Protein AF-A0A1Z9DPL8-F1 (afdb_monomer)

pLDDT: mean 73.4, std 14.15, range [43.81, 91.69]

Secondary structure (DSSP, 8-state):
----S--HHHHHHHHHHHHHHHHHHHHHHHHHH--S--STTTT---

Radius of gyration: 16.99 Å; Cα contacts (8 Å, |Δi|>4): 9; chains: 1; bounding box: 30×26×44 Å

Solvent-accessible surface area (backbone atoms only — not comparable to full-atom values): 2923 Å² total; per-residue (Å²): 135,82,81,68,94,60,59,60,69,57,52,53,49,50,54,51,48,56,52,48,50,54,52,46,51,53,52,50,50,28,63,74,67,72,34,97,65,90,48,76,77,78,65,59,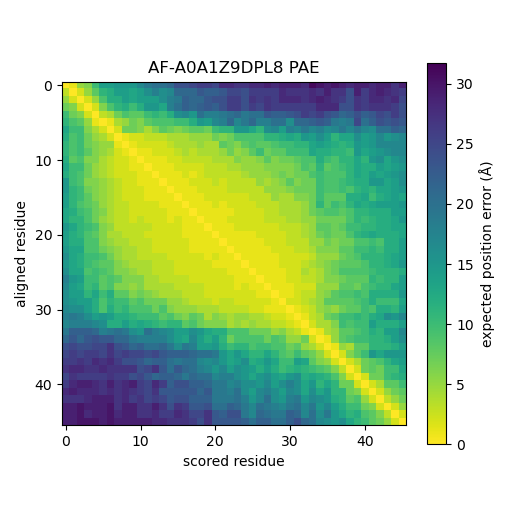74,123

Structure (mmCIF, N/CA/C/O backbone):
data_AF-A0A1Z9DPL8-F1
#
_entry.id   AF-A0A1Z9DPL8-F1
#
loop_
_atom_site.group_PDB
_atom_site.id
_atom_site.type_symbol
_atom_site.label_atom_id
_atom_site.label_alt_id
_atom_site.label_comp_id
_atom_site.label_asym_id
_atom_site.label_entity_id
_atom_site.label_seq_id
_atom_site.pdbx_PDB_ins_code
_atom_site.Cartn_x
_atom_site.Cartn_y
_atom_site.Cartn_z
_atom_site.occupancy
_atom_site.B_iso_or_equiv
_atom_site.auth_seq_id
_atom_site.auth_comp_id
_atom_site.auth_asym_id
_atom_site.auth_atom_id
_atom_site.pdbx_PDB_model_num
ATOM 1 N N . MET A 1 1 ? 17.960 0.166 -26.345 1.00 49.75 1 MET A N 1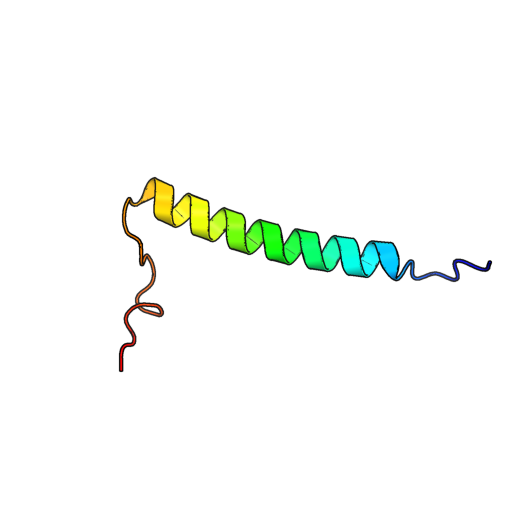
ATOM 2 C CA . MET A 1 1 ? 17.038 0.047 -25.195 1.00 49.75 1 MET A CA 1
ATOM 3 C C . MET A 1 1 ? 15.624 0.269 -25.698 1.00 49.75 1 MET A C 1
ATOM 5 O O . MET A 1 1 ? 15.202 1.408 -25.838 1.00 49.75 1 MET A O 1
ATOM 9 N N . ALA A 1 2 ? 14.934 -0.801 -26.078 1.00 54.84 2 ALA A N 1
ATOM 10 C CA . ALA A 1 2 ? 13.564 -0.700 -26.556 1.00 54.84 2 ALA A CA 1
ATOM 11 C C . ALA A 1 2 ? 12.630 -0.786 -25.343 1.00 54.84 2 ALA A C 1
ATOM 13 O O . ALA A 1 2 ? 12.462 -1.856 -24.764 1.00 54.84 2 ALA A O 1
ATOM 14 N N . VAL A 1 3 ? 12.059 0.346 -24.925 1.00 60.53 3 VAL A N 1
ATOM 15 C CA . VAL A 1 3 ? 10.925 0.358 -23.991 1.00 60.53 3 VAL A CA 1
ATOM 16 C C . VAL A 1 3 ? 9.699 -0.066 -24.802 1.00 60.53 3 VAL A C 1
ATOM 18 O O . VAL A 1 3 ? 8.919 0.757 -25.268 1.00 60.53 3 VAL A O 1
ATOM 21 N N . VAL A 1 4 ? 9.596 -1.364 -25.085 1.00 57.81 4 VAL A N 1
ATOM 22 C CA . VAL A 1 4 ? 8.490 -1.942 -25.853 1.00 57.81 4 VAL A CA 1
ATOM 23 C C . VAL A 1 4 ? 7.283 -2.048 -24.930 1.00 57.81 4 VAL A C 1
ATOM 25 O O . VAL A 1 4 ? 7.242 -2.948 -24.103 1.00 57.81 4 VAL A O 1
ATOM 28 N N . ASN A 1 5 ? 6.334 -1.114 -25.054 1.00 62.31 5 ASN A N 1
ATOM 29 C CA . ASN A 1 5 ? 4.938 -1.149 -24.572 1.00 62.31 5 ASN A CA 1
ATOM 30 C C . ASN A 1 5 ? 4.629 -1.503 -23.099 1.00 62.31 5 ASN A C 1
ATOM 32 O O . ASN A 1 5 ? 3.482 -1.388 -22.676 1.00 62.31 5 ASN A O 1
ATOM 36 N N . THR A 1 6 ? 5.592 -1.902 -22.276 1.00 66.38 6 THR A N 1
ATOM 37 C CA . THR A 1 6 ? 5.405 -2.175 -20.852 1.00 66.38 6 THR A CA 1
ATOM 38 C C . THR A 1 6 ? 6.661 -1.745 -20.121 1.00 66.38 6 THR A C 1
ATOM 40 O O . THR A 1 6 ? 7.687 -2.422 -20.119 1.00 66.38 6 THR A O 1
ATOM 43 N N . ASN A 1 7 ? 6.592 -0.570 -19.501 1.00 75.56 7 ASN A N 1
ATOM 44 C CA . ASN A 1 7 ? 7.644 -0.111 -18.612 1.00 75.56 7 ASN A CA 1
ATOM 45 C C . ASN A 1 7 ? 7.533 -0.903 -17.300 1.00 75.56 7 ASN A C 1
ATOM 47 O O . ASN A 1 7 ? 6.758 -0.548 -16.414 1.00 75.56 7 ASN A O 1
ATOM 51 N N . VAL A 1 8 ? 8.286 -2.001 -17.198 1.00 79.62 8 VAL A N 1
ATOM 52 C CA . VAL A 1 8 ? 8.305 -2.875 -16.013 1.00 79.62 8 VAL A CA 1
ATOM 53 C C . VAL A 1 8 ? 8.649 -2.080 -14.752 1.00 79.62 8 VAL A C 1
ATOM 55 O O . VAL A 1 8 ? 8.009 -2.279 -13.725 1.00 79.62 8 VAL A O 1
ATOM 58 N N . ASN A 1 9 ? 9.557 -1.103 -14.837 1.00 81.56 9 ASN A N 1
ATOM 59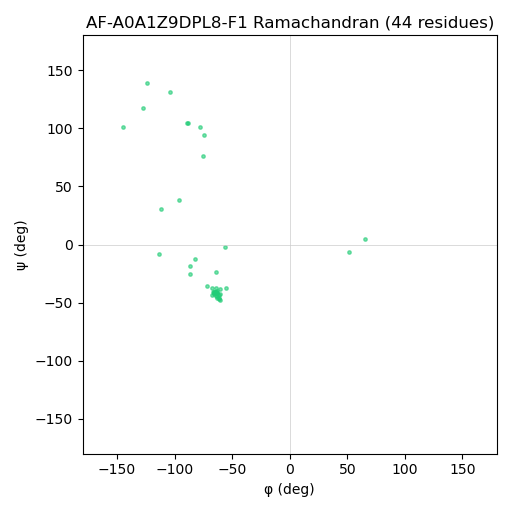 C CA . ASN A 1 9 ? 9.881 -0.227 -13.708 1.00 81.56 9 ASN A CA 1
ATOM 60 C C . ASN A 1 9 ? 8.673 0.624 -13.289 1.00 81.56 9 ASN A C 1
ATOM 62 O O . ASN A 1 9 ? 8.406 0.759 -12.097 1.00 81.56 9 ASN A O 1
ATOM 66 N N . ALA A 1 10 ? 7.901 1.144 -14.250 1.00 81.69 10 ALA A N 1
ATOM 67 C CA . ALA A 1 10 ? 6.659 1.858 -13.954 1.00 81.69 10 ALA A CA 1
ATOM 68 C C . ALA A 1 10 ? 5.581 0.929 -13.375 1.00 81.69 10 ALA A C 1
ATOM 70 O O . ALA A 1 10 ? 4.874 1.330 -12.459 1.00 81.69 10 ALA A O 1
ATOM 71 N N . SER A 1 11 ? 5.474 -0.316 -13.850 1.00 83.81 11 SER A N 1
ATOM 72 C CA . SER A 1 11 ? 4.528 -1.299 -13.306 1.00 83.81 11 SER A CA 1
ATOM 73 C C . SER A 1 11 ? 4.886 -1.707 -11.873 1.00 83.81 11 SER A C 1
ATOM 75 O O . SER A 1 11 ? 4.012 -1.781 -11.011 1.00 83.81 11 SER A O 1
ATOM 77 N N . VAL A 1 12 ? 6.173 -1.908 -11.575 1.00 86.62 12 VAL A N 1
ATOM 78 C CA . VAL A 1 12 ? 6.660 -2.172 -10.213 1.00 86.62 12 VAL A CA 1
ATOM 79 C C . VAL A 1 12 ? 6.404 -0.966 -9.309 1.00 86.62 12 VAL A C 1
ATOM 81 O O . VAL A 1 12 ? 5.893 -1.139 -8.203 1.00 86.62 12 VAL A O 1
ATOM 84 N N . ALA A 1 13 ? 6.675 0.252 -9.789 1.00 83.25 13 ALA A N 1
ATOM 85 C CA . ALA A 1 13 ? 6.383 1.479 -9.053 1.00 83.25 13 ALA A CA 1
ATOM 86 C C . ALA A 1 13 ? 4.879 1.640 -8.776 1.00 83.25 13 ALA A C 1
ATOM 88 O O . ALA A 1 13 ? 4.500 1.891 -7.638 1.00 83.25 13 ALA A O 1
ATOM 89 N N . GLN A 1 14 ? 4.010 1.420 -9.767 1.00 86.06 14 GLN A N 1
ATOM 90 C CA . GLN A 1 14 ? 2.554 1.458 -9.586 1.00 86.06 14 GLN A CA 1
ATOM 91 C C . GLN A 1 14 ? 2.074 0.404 -8.582 1.00 86.06 14 GLN A C 1
ATOM 93 O O . GLN A 1 14 ? 1.282 0.717 -7.698 1.00 86.06 14 GLN A O 1
ATOM 98 N N . ASN A 1 15 ? 2.589 -0.826 -8.647 1.00 86.62 15 ASN A N 1
ATOM 99 C CA . ASN A 1 15 ? 2.261 -1.866 -7.671 1.00 86.62 15 ASN A CA 1
ATOM 100 C C . ASN A 1 15 ? 2.714 -1.499 -6.248 1.00 86.62 15 ASN A C 1
ATOM 102 O O . ASN A 1 15 ? 1.986 -1.755 -5.288 1.00 86.62 15 ASN A O 1
ATOM 106 N N . ALA A 1 16 ? 3.896 -0.895 -6.099 1.00 87.56 16 ALA A N 1
ATOM 107 C CA . ALA A 1 16 ? 4.381 -0.403 -4.812 1.00 87.56 16 ALA A CA 1
ATOM 108 C C . ALA A 1 16 ? 3.513 0.751 -4.285 1.00 87.56 16 ALA A C 1
ATOM 110 O O . ALA A 1 16 ? 3.155 0.746 -3.110 1.00 87.56 16 ALA A O 1
ATOM 111 N N . LEU A 1 17 ? 3.102 1.682 -5.153 1.00 89.50 17 LEU A N 1
ATOM 112 C CA . LEU A 1 17 ? 2.192 2.776 -4.805 1.00 89.50 17 LEU A CA 1
ATOM 113 C C . LEU A 1 17 ? 0.832 2.254 -4.333 1.00 89.50 17 LEU A C 1
ATOM 115 O O . LEU A 1 17 ? 0.384 2.646 -3.264 1.00 89.50 17 LEU A O 1
ATOM 119 N N . VAL A 1 18 ? 0.227 1.300 -5.047 1.00 91.69 18 VAL A N 1
ATOM 1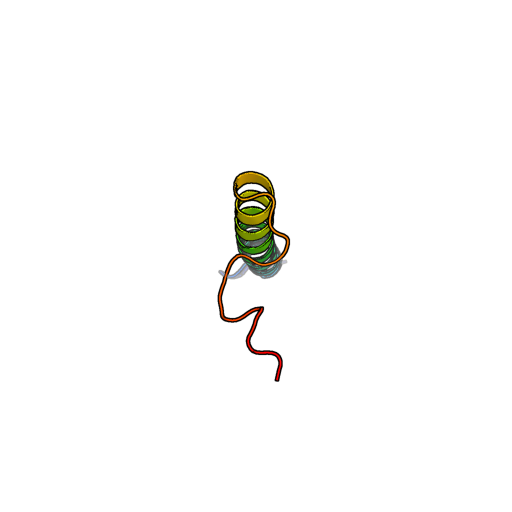20 C CA . VAL A 1 18 ? -1.053 0.685 -4.648 1.00 91.69 18 VAL A CA 1
ATOM 121 C C . VAL A 1 18 ? -0.945 -0.022 -3.292 1.00 91.69 18 VAL A C 1
ATOM 123 O O . VAL A 1 18 ? -1.867 0.034 -2.479 1.00 91.69 18 VAL A O 1
ATOM 126 N N . ARG A 1 19 ? 0.179 -0.694 -3.011 1.00 90.69 19 ARG A N 1
ATOM 127 C CA . ARG A 1 19 ? 0.422 -1.307 -1.693 1.00 90.69 19 ARG A CA 1
ATOM 128 C C . ARG A 1 19 ? 0.590 -0.252 -0.600 1.00 90.69 19 ARG A C 1
ATOM 130 O O . ARG A 1 19 ? 0.008 -0.405 0.473 1.00 90.69 19 ARG A O 1
ATOM 137 N N . ASN A 1 20 ? 1.343 0.808 -0.879 1.00 89.56 20 ASN A N 1
ATOM 138 C CA . ASN A 1 20 ? 1.559 1.909 0.055 1.00 89.56 20 ASN A CA 1
ATOM 139 C C . ASN A 1 20 ? 0.257 2.647 0.365 1.00 89.56 20 ASN A C 1
ATOM 141 O O . ASN A 1 20 ? 0.005 2.941 1.524 1.00 89.56 20 ASN A O 1
ATOM 145 N N . GLU A 1 21 ? -0.597 2.879 -0.630 1.00 90.56 21 GLU A N 1
ATOM 146 C CA . GLU A 1 21 ? -1.896 3.529 -0.456 1.00 90.56 21 GLU A CA 1
ATOM 147 C C . GLU A 1 21 ? -2.830 2.701 0.434 1.00 90.56 21 GLU A C 1
ATOM 149 O O . GLU A 1 21 ? -3.447 3.235 1.351 1.00 90.56 21 GLU A O 1
ATOM 154 N N . ARG A 1 22 ? -2.869 1.373 0.258 1.00 88.44 22 ARG A N 1
ATOM 155 C CA . ARG A 1 22 ? -3.633 0.480 1.152 1.00 88.44 22 ARG A CA 1
ATOM 156 C C . ARG A 1 22 ? -3.106 0.507 2.585 1.00 88.44 22 ARG A C 1
ATOM 158 O O . ARG A 1 22 ? -3.898 0.579 3.520 1.00 88.44 22 ARG A O 1
ATOM 165 N N . SER A 1 23 ? -1.783 0.461 2.752 1.00 86.38 23 SER A N 1
ATOM 166 C CA . SER A 1 23 ? -1.138 0.557 4.067 1.00 86.38 23 SER A CA 1
ATOM 167 C C . SER A 1 23 ? -1.415 1.912 4.727 1.00 86.38 23 SER A C 1
ATOM 169 O O . SER A 1 23 ? -1.755 1.974 5.905 1.00 86.38 23 SER A O 1
ATOM 171 N N . MET A 1 24 ? -1.351 2.995 3.948 1.00 87.69 24 MET A N 1
ATOM 172 C CA . MET A 1 24 ?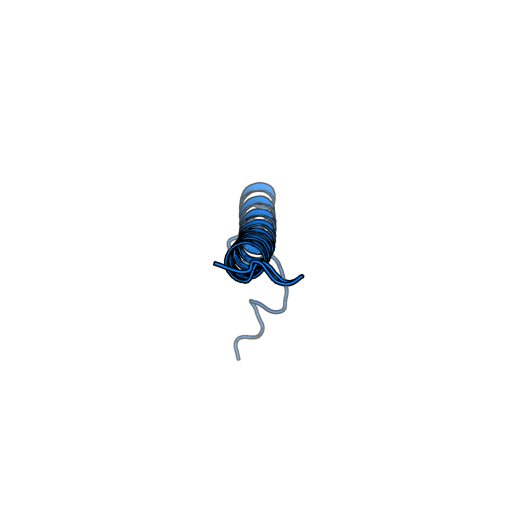 -1.663 4.347 4.400 1.00 87.69 24 MET A CA 1
ATOM 173 C C . MET A 1 24 ? -3.126 4.461 4.822 1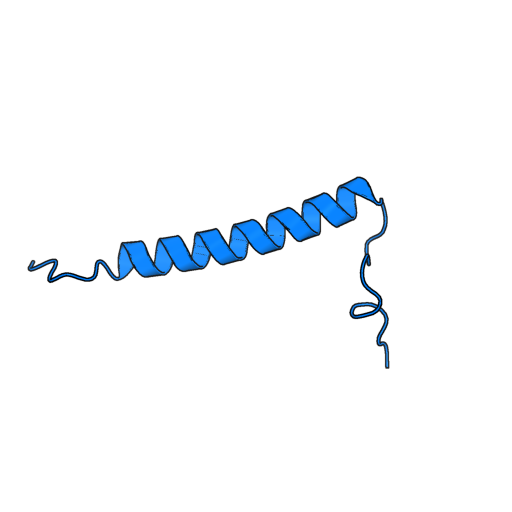.00 87.69 24 MET A C 1
ATOM 175 O O . MET A 1 24 ? -3.392 4.973 5.901 1.00 87.69 24 MET A O 1
ATOM 179 N N . ASN A 1 25 ? -4.065 3.937 4.033 1.00 87.50 25 ASN A N 1
ATOM 180 C CA . ASN A 1 25 ? -5.485 3.941 4.382 1.00 87.50 25 ASN A CA 1
ATOM 181 C C . ASN A 1 25 ? -5.742 3.175 5.685 1.00 87.50 25 ASN A C 1
ATOM 183 O O . ASN A 1 25 ? -6.443 3.686 6.550 1.00 87.50 25 ASN A O 1
ATOM 187 N N . GLN A 1 26 ? -5.106 2.015 5.883 1.00 83.56 26 GLN A N 1
ATOM 188 C CA . GLN A 1 26 ? -5.207 1.266 7.139 1.00 83.56 26 GLN A CA 1
ATOM 189 C C . GLN A 1 26 ? -4.579 2.022 8.322 1.00 83.56 26 GLN A C 1
ATOM 191 O O . GLN A 1 26 ? -5.127 2.029 9.423 1.00 83.56 26 GLN A O 1
ATOM 196 N N . ALA A 1 27 ? -3.432 2.675 8.118 1.00 82.75 27 ALA A N 1
ATOM 197 C CA . ALA A 1 27 ? -2.792 3.496 9.143 1.00 82.75 27 ALA A CA 1
ATOM 198 C C . ALA A 1 27 ? -3.651 4.716 9.515 1.00 82.75 27 ALA A C 1
ATOM 200 O O . ALA A 1 27 ? -3.781 5.031 10.695 1.00 82.75 27 ALA A O 1
ATOM 201 N N . MET A 1 28 ? -4.272 5.360 8.526 1.00 85.31 28 MET A N 1
ATOM 202 C CA . MET A 1 28 ? -5.200 6.478 8.708 1.00 85.31 28 MET A CA 1
ATOM 203 C C . MET A 1 28 ? -6.471 6.044 9.432 1.00 85.31 28 MET A C 1
ATOM 205 O O . MET A 1 28 ? -6.928 6.740 10.333 1.00 85.31 28 MET A O 1
ATOM 209 N N . GLU A 1 29 ? -7.007 4.872 9.098 1.00 80.94 29 GLU A N 1
ATOM 210 C CA . GLU A 1 29 ? -8.138 4.282 9.806 1.00 80.94 29 GLU A CA 1
ATOM 211 C C . GLU A 1 29 ? -7.779 4.042 11.279 1.00 80.94 29 GLU A C 1
ATOM 213 O O . GLU A 1 29 ? -8.517 4.461 12.164 1.00 80.94 29 GLU A O 1
ATOM 218 N N . ARG A 1 30 ? -6.616 3.439 11.567 1.00 77.69 30 ARG A N 1
ATOM 219 C CA . ARG A 1 30 ? -6.127 3.193 12.942 1.00 77.69 30 ARG A CA 1
ATOM 220 C C . ARG A 1 30 ? -5.865 4.485 13.714 1.00 77.69 30 ARG A C 1
ATOM 222 O O . ARG A 1 30 ? -6.137 4.552 14.910 1.00 77.69 30 ARG A O 1
ATOM 229 N N . LEU A 1 31 ? -5.349 5.514 13.042 1.00 79.56 31 LEU A N 1
ATOM 230 C CA . LEU A 1 31 ? -5.154 6.839 13.629 1.00 79.56 31 LEU A CA 1
ATOM 231 C C . LEU A 1 31 ? -6.497 7.499 13.963 1.00 79.56 31 LEU A C 1
ATOM 233 O O . LEU A 1 31 ? -6.638 8.083 15.033 1.00 79.56 31 LEU A O 1
ATOM 237 N N . SER A 1 32 ? -7.480 7.386 13.066 1.00 78.56 32 SER A N 1
ATOM 238 C CA . SER A 1 32 ? -8.803 7.988 13.237 1.00 78.56 32 SER A CA 1
ATOM 239 C C . SER A 1 32 ? -9.644 7.291 14.305 1.00 78.56 32 SER A C 1
ATOM 241 O O . SER A 1 32 ? -10.417 7.957 14.987 1.00 78.56 32 SER A O 1
ATOM 243 N N . THR A 1 33 ? -9.537 5.970 14.446 1.00 76.19 33 THR A N 1
ATOM 244 C CA . THR A 1 33 ? -10.271 5.211 15.471 1.00 76.19 33 THR A CA 1
ATOM 245 C C . THR A 1 33 ? -9.529 5.155 16.805 1.00 76.19 33 THR A C 1
ATOM 247 O O . THR A 1 33 ? -10.131 4.820 17.823 1.00 76.19 33 THR A O 1
ATOM 250 N N . GLY A 1 34 ? -8.219 5.434 16.815 1.00 71.06 34 GLY A N 1
ATOM 251 C CA . GLY A 1 34 ? -7.348 5.252 17.980 1.00 71.06 34 GLY A CA 1
ATOM 252 C C . GLY A 1 34 ? -7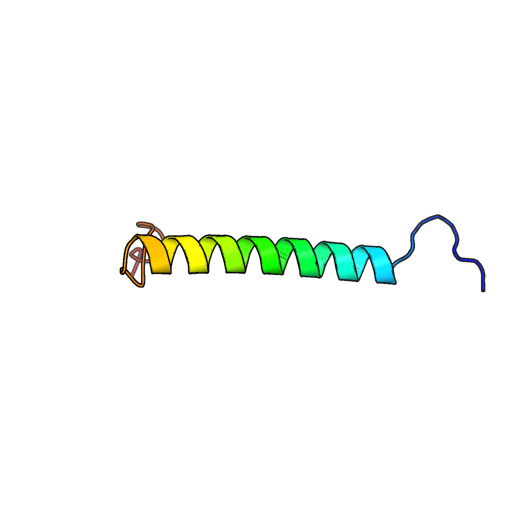.174 3.785 18.399 1.00 71.06 34 GLY A C 1
ATOM 253 O O . GLY A 1 34 ? -6.526 3.505 19.409 1.00 71.06 34 GLY A O 1
ATOM 254 N N . GLN A 1 35 ? -7.735 2.841 17.638 1.00 66.50 35 GLN A N 1
ATOM 255 C CA . GLN A 1 35 ? -7.669 1.409 17.894 1.00 66.50 35 GLN A CA 1
ATOM 256 C C . GLN A 1 35 ? -6.661 0.772 16.936 1.00 66.50 35 GLN A C 1
ATOM 258 O O . GLN A 1 35 ? -6.664 1.003 15.729 1.00 66.50 35 GLN A O 1
ATOM 263 N N . ARG A 1 36 ? -5.753 -0.049 17.479 1.00 62.50 36 ARG A N 1
ATOM 264 C CA . ARG A 1 36 ? -4.741 -0.765 16.681 1.00 62.50 36 ARG A CA 1
ATOM 265 C C . ARG A 1 36 ? -5.382 -1.766 15.704 1.00 62.50 36 ARG A C 1
ATOM 267 O O . ARG A 1 36 ? -4.760 -2.116 14.707 1.00 62.50 36 ARG A O 1
ATOM 274 N N . ILE A 1 37 ? -6.600 -2.216 15.996 1.00 58.41 37 ILE A N 1
ATOM 275 C CA . ILE A 1 37 ? -7.363 -3.233 15.273 1.00 58.41 37 ILE A CA 1
ATOM 276 C C . ILE A 1 37 ? -8.737 -2.626 14.966 1.00 58.41 37 ILE A C 1
ATOM 278 O O . ILE A 1 37 ? -9.455 -2.281 15.895 1.00 58.41 37 ILE A O 1
ATOM 282 N N . ASN A 1 38 ? -9.078 -2.479 13.682 1.00 59.47 38 ASN A N 1
ATOM 283 C CA . ASN A 1 38 ? -10.328 -1.836 13.235 1.00 59.47 38 ASN A CA 1
ATOM 284 C C . ASN A 1 38 ? -11.305 -2.784 12.533 1.00 59.47 38 ASN A C 1
ATOM 286 O O . ASN A 1 38 ? -12.443 -2.412 12.263 1.00 59.47 38 ASN A O 1
ATOM 290 N N . ALA A 1 39 ? -10.886 -4.015 12.240 1.00 59.69 39 ALA A N 1
ATOM 291 C CA . ALA A 1 39 ? -11.729 -5.013 11.603 1.00 59.69 39 ALA A CA 1
ATOM 292 C C . ALA A 1 39 ? -11.775 -6.271 12.468 1.00 59.69 39 ALA A C 1
ATOM 294 O O . ALA A 1 39 ? -10.731 -6.752 12.900 1.00 59.69 39 ALA A O 1
ATOM 295 N N . ALA A 1 40 ? -12.954 -6.887 12.591 1.00 55.28 40 ALA A N 1
ATOM 296 C CA . ALA A 1 40 ? -13.155 -8.223 13.175 1.00 55.28 40 ALA A CA 1
ATOM 297 C C . ALA A 1 40 ? -12.327 -9.343 12.494 1.00 55.28 40 ALA A C 1
ATOM 299 O O . ALA A 1 40 ? -12.382 -10.500 12.890 1.00 55.28 40 ALA A O 1
ATOM 300 N N . LYS A 1 41 ? -11.558 -9.010 11.447 1.00 55.56 41 LYS A N 1
ATOM 301 C CA . LYS A 1 41 ? -10.595 -9.889 10.778 1.00 55.56 41 LYS A CA 1
ATOM 302 C C . LYS A 1 41 ? -9.200 -9.873 11.425 1.00 55.56 41 LYS A C 1
ATOM 304 O O . LYS A 1 41 ? -8.480 -10.853 11.293 1.00 55.56 41 LYS A O 1
ATOM 309 N N . ASP A 1 42 ? -8.840 -8.786 12.111 1.00 54.94 42 ASP A N 1
ATOM 310 C CA . ASP A 1 42 ? -7.656 -8.699 12.983 1.00 54.94 42 ASP A CA 1
ATOM 311 C C . ASP A 1 42 ? -7.962 -9.299 14.385 1.00 54.94 42 ASP A C 1
ATOM 313 O O . ASP A 1 42 ? -7.040 -9.545 15.156 1.00 54.94 42 ASP A O 1
ATOM 317 N N . ASP A 1 43 ? -9.246 -9.560 14.690 1.00 54.28 43 ASP A N 1
ATOM 318 C CA . ASP A 1 43 ? -9.778 -10.200 15.913 1.00 54.28 43 ASP A CA 1
ATOM 319 C C . ASP A 1 43 ? -10.369 -11.600 15.627 1.00 54.28 43 ASP A C 1
ATOM 321 O O . ASP A 1 43 ? -11.325 -12.055 16.247 1.00 54.28 43 ASP A O 1
ATOM 325 N N . ALA A 1 44 ? -9.819 -12.297 14.629 1.00 51.34 44 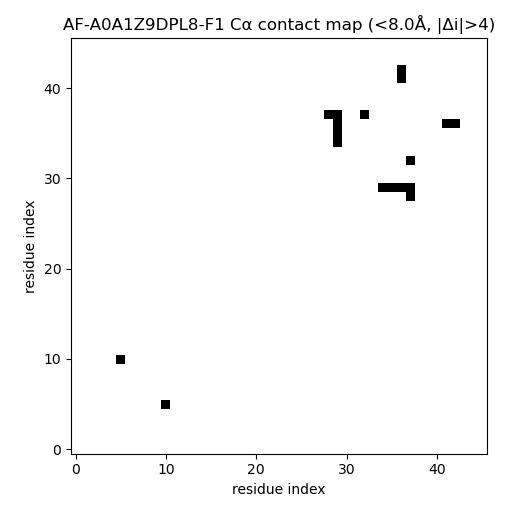ALA A N 1
ATOM 326 C CA . ALA A 1 44 ? -10.077 -13.720 14.405 1.00 51.34 44 ALA A CA 1
ATOM 327 C C . ALA A 1 44 ? -8.966 -14.580 15.033 1.00 51.34 44 ALA A C 1
ATOM 329 O O . ALA A 1 44 ? -8.542 -15.565 14.433 1.00 51.34 44 ALA A O 1
ATOM 330 N N . ALA A 1 45 ? -8.473 -14.169 16.206 1.00 53.22 45 ALA A N 1
ATOM 331 C CA . ALA A 1 45 ? -7.588 -14.972 17.039 1.00 53.22 45 ALA A CA 1
ATOM 332 C C . ALA A 1 45 ? -8.451 -15.825 17.994 1.00 53.22 45 ALA A C 1
ATOM 334 O O . ALA A 1 45 ? -9.037 -15.302 18.938 1.00 53.22 45 ALA A O 1
ATOM 335 N N . GLY A 1 46 ? -8.632 -17.129 17.798 1.00 43.81 46 GLY A N 1
ATOM 336 C CA . GLY A 1 46 ? -7.974 -17.995 16.816 1.00 43.81 46 GLY A CA 1
ATOM 337 C C . GLY A 1 46 ? -6.469 -18.077 16.999 1.00 43.81 46 GLY A C 1
ATOM 338 O O . GLY A 1 46 ? -5.765 -17.592 16.091 1.00 43.81 46 GLY A O 1
#

Sequence (46 aa):
MAVVNT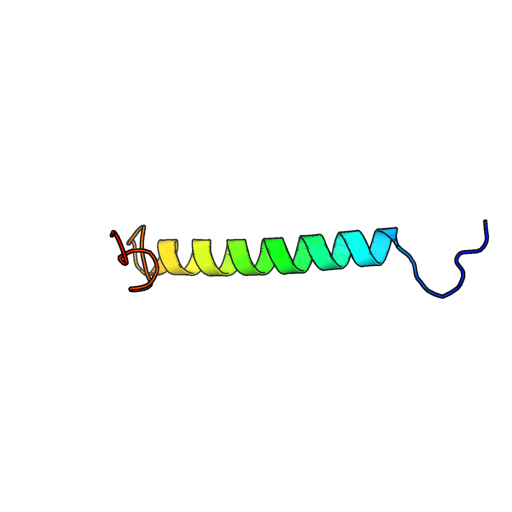NVNASVAQNALVRNERSMNQAMERLSTGQRINAAKDDAAG

Foldseek 3Di:
DDPPPDPVVVVVVVVVVVVVVVVVVLVVVCVVVVHPDDDCVVVPPD

Mean predicted aligned error: 11.2 Å